Protein AF-A0A243SCD6-F1 (afdb_monomer)

pLDDT: mean 92.51, std 6.32, range [64.5, 98.44]

Mean predicted aligned error: 4.72 Å

Sequence (161 aa):
LIYDQVKNISENKIIAEKDGFWGAIDLNNLTIIPFEYKHLNPFHEDLAFFSKDTNSKKIGYINSSNQIVIQPDLEFCWHGDFSNGIAVAKKDGKFGYIDKKGIFFISNVYKEAFPFINNIALVKLGNNEKFTFINEKGESIINKEYKQLYPIKNGFARFVE

Foldseek 3Di:
DQFPDWDDDDPQWIWTHDPQFIFIAGPVRHTQGDRQFNDWDHAAPQWIWTHNDPPDQWIFIAGSNRDTLGDGQWGDDPFQHDDPQKTWTHHPQFIAMAGSNRDGLGDRQFNDWHDDDPQKIWTQGPPPRWIFIAGPNRHGPDPDTANDWDDDDPNDIDGHD

Nearest PDB structures (foldseek):
  8f5o-assembly1_B  TM=4.444E-01  e=3.608E-02  Leishmania tarentolae
  8wa0-assembly1_C  TM=5.747E-01  e=2.895E+00  Nicotiana tabacum
  5nxh-assembly1_C  TM=1.818E-01  e=6.255E-01  Tequatrovirus T4
  4uxg-assembly2_E  TM=1.825E-01  e=9.545E-01  Tequatrovirus T4
  5nxf-assembly1_C  TM=1.758E-01  e=9.545E-01  Tequatrovirus T4

Solvent-accessible surface area (backbone atoms only — not comparable to full-atom values): 8831 Å² total; per-residue (Å²): 124,93,53,81,46,72,57,65,76,29,92,71,29,36,33,33,26,40,98,87,13,24,23,27,21,37,91,85,70,47,78,57,31,70,62,71,20,56,37,63,52,62,45,28,92,61,33,19,48,32,23,76,43,87,85,52,62,42,27,21,27,29,34,75,83,66,43,76,60,26,73,69,69,30,38,78,58,97,47,46,65,41,57,96,65,32,23,38,42,28,43,94,88,14,20,24,33,20,40,80,74,61,49,64,79,30,67,55,60,20,64,39,66,48,62,71,57,94,65,34,24,47,34,24,42,64,87,74,66,24,23,41,43,22,37,89,80,60,47,68,76,52,101,62,71,21,68,39,63,48,76,71,53,99,90,42,67,54,74,41,127

Radius of gyration: 17.52 Å; Cα contacts (8 Å, |Δi|>4): 389; chains: 1; bounding box: 45×24×44 Å

Structure (mmCIF, N/CA/C/O backbone):
data_AF-A0A243SCD6-F1
#
_entry.id   AF-A0A243SCD6-F1
#
loop_
_atom_site.group_PDB
_atom_site.id
_atom_site.type_symbol
_atom_site.label_atom_id
_atom_site.label_alt_id
_atom_site.label_comp_id
_atom_site.label_asym_id
_atom_site.label_entity_id
_atom_site.label_seq_id
_atom_site.pdbx_PDB_ins_code
_atom_site.Cartn_x
_atom_site.Cartn_y
_atom_site.Cartn_z
_atom_site.occupancy
_atom_site.B_iso_or_equiv
_atom_site.auth_seq_id
_atom_site.auth_comp_id
_atom_site.auth_asym_id
_atom_site.auth_atom_id
_atom_site.pdbx_PDB_model_num
ATOM 1 N N . LEU A 1 1 ? -23.758 13.955 15.901 1.00 64.50 1 LEU A N 1
ATOM 2 C CA . LEU A 1 1 ? -23.460 12.761 15.077 1.00 64.50 1 LEU A CA 1
ATOM 3 C C . LEU A 1 1 ? -22.590 11.820 15.905 1.00 64.50 1 LEU A C 1
ATOM 5 O O . LEU A 1 1 ? -21.939 12.311 16.814 1.00 64.50 1 LEU A O 1
ATOM 9 N N . ILE A 1 2 ? -22.633 10.505 15.658 1.00 87.31 2 ILE A N 1
ATOM 10 C CA . ILE A 1 2 ? -21.846 9.508 16.421 1.00 87.31 2 ILE A CA 1
ATOM 11 C C . ILE A 1 2 ? -20.355 9.546 16.032 1.00 87.31 2 ILE A C 1
ATOM 13 O O . ILE A 1 2 ? -19.501 9.232 16.857 1.00 87.31 2 ILE A O 1
ATOM 17 N N . TYR A 1 3 ? -20.064 9.951 14.793 1.00 93.12 3 TYR A N 1
ATOM 18 C CA . TYR A 1 3 ? -18.728 10.003 14.201 1.00 93.12 3 TYR A CA 1
ATOM 19 C C . TYR A 1 3 ? -18.439 11.403 13.666 1.00 93.12 3 TYR A C 1
ATOM 21 O O . TYR A 1 3 ? -19.359 12.094 13.211 1.00 93.12 3 TYR A O 1
ATOM 29 N N . ASP A 1 4 ? -17.165 11.773 13.692 1.00 93.75 4 ASP A N 1
ATOM 30 C CA . ASP A 1 4 ? -16.662 13.054 13.201 1.00 93.75 4 ASP A CA 1
ATOM 31 C C . ASP A 1 4 ? -16.513 13.024 11.676 1.00 93.75 4 ASP A C 1
ATOM 33 O O . ASP A 1 4 ? -16.896 13.966 10.982 1.00 93.75 4 ASP A O 1
ATOM 37 N N . GLN A 1 5 ? -15.997 11.907 11.148 1.00 94.38 5 GLN A N 1
ATOM 38 C CA . GLN A 1 5 ? -15.779 11.676 9.719 1.00 94.38 5 GLN A CA 1
ATOM 39 C C . GLN A 1 5 ? -15.979 10.204 9.354 1.00 94.38 5 GLN A C 1
ATOM 41 O O . GLN A 1 5 ? -15.853 9.313 10.193 1.00 94.38 5 GLN A O 1
ATOM 46 N N . VAL A 1 6 ? -16.233 9.944 8.072 1.00 93.75 6 VAL A N 1
ATOM 47 C CA . VAL A 1 6 ? -16.226 8.597 7.488 1.00 93.75 6 VAL A CA 1
ATOM 48 C C . VAL A 1 6 ? -15.481 8.609 6.153 1.00 93.75 6 VAL A C 1
ATOM 50 O O . VAL A 1 6 ? -15.560 9.584 5.404 1.00 93.75 6 VAL A O 1
ATOM 53 N N . LYS A 1 7 ? -14.750 7.534 5.850 1.00 91.31 7 LYS A N 1
ATOM 54 C CA . LYS A 1 7 ? -14.170 7.274 4.521 1.00 91.31 7 LYS A CA 1
ATOM 55 C C . LYS A 1 7 ? -15.064 6.308 3.736 1.00 91.31 7 LYS A C 1
ATOM 57 O O . LYS A 1 7 ? -16.110 5.871 4.212 1.00 91.31 7 LYS A O 1
ATOM 62 N N . ASN A 1 8 ? -14.627 5.972 2.522 1.00 87.62 8 ASN A N 1
ATOM 63 C CA . ASN A 1 8 ? -15.299 5.012 1.652 1.00 87.62 8 ASN A CA 1
ATOM 64 C C . ASN A 1 8 ? -15.511 3.650 2.323 1.00 87.62 8 ASN A C 1
ATOM 66 O O . ASN A 1 8 ? -14.730 3.215 3.171 1.00 87.62 8 ASN A O 1
ATOM 70 N N . ILE A 1 9 ? -16.562 2.974 1.867 1.00 92.25 9 ILE A N 1
ATOM 71 C CA . ILE A 1 9 ? -16.876 1.600 2.241 1.00 92.25 9 ILE A CA 1
ATOM 72 C C . ILE A 1 9 ? -15.964 0.655 1.462 1.00 92.25 9 ILE A C 1
ATOM 74 O O . ILE A 1 9 ? -15.853 0.760 0.241 1.00 92.25 9 ILE A O 1
ATOM 78 N N . SER A 1 10 ? -15.358 -0.295 2.163 1.00 94.50 10 SER A N 1
ATOM 79 C CA . SER A 1 10 ? -14.554 -1.366 1.573 1.00 94.50 10 SER A CA 1
ATOM 80 C C . SER A 1 10 ? -14.825 -2.669 2.313 1.00 94.50 10 SER A C 1
ATOM 82 O O . SER A 1 10 ? -14.790 -2.688 3.542 1.00 94.50 10 SER A O 1
ATOM 84 N N . GLU A 1 11 ? -15.097 -3.759 1.594 1.00 95.31 11 GLU A N 1
ATOM 85 C CA . GLU A 1 11 ? -15.295 -5.093 2.190 1.00 95.31 11 GLU A CA 1
ATOM 86 C C . GLU A 1 11 ? -16.338 -5.130 3.329 1.00 95.31 11 GLU A C 1
ATOM 88 O O . GLU A 1 11 ? -16.121 -5.775 4.356 1.00 95.31 11 GLU A O 1
ATOM 93 N N . ASN A 1 12 ? -17.459 -4.415 3.155 1.00 95.44 12 ASN A N 1
ATOM 94 C CA . ASN A 1 12 ? -18.527 -4.228 4.153 1.00 95.44 12 ASN A CA 1
ATOM 95 C C . ASN A 1 12 ? -18.087 -3.538 5.458 1.00 95.44 12 ASN A C 1
ATOM 97 O O . ASN A 1 12 ? -18.745 -3.681 6.488 1.00 95.44 12 ASN A O 1
ATOM 101 N N . LYS A 1 13 ? -16.995 -2.770 5.410 1.00 96.06 13 LYS A N 1
ATOM 102 C CA . LYS A 1 13 ? -16.478 -1.974 6.526 1.00 96.06 13 LYS A CA 1
ATOM 103 C C . LYS A 1 13 ? -16.498 -0.502 6.161 1.00 96.06 13 LYS A C 1
ATOM 105 O O . LYS A 1 13 ? -16.139 -0.127 5.045 1.00 96.06 13 LYS A O 1
ATOM 110 N N . ILE A 1 14 ? -16.886 0.324 7.119 1.00 96.56 14 ILE A N 1
ATOM 111 C CA . ILE A 1 14 ? -16.825 1.778 7.033 1.00 96.56 14 ILE A CA 1
ATOM 112 C C . ILE A 1 14 ? -15.698 2.218 7.958 1.00 96.56 14 ILE A C 1
ATOM 114 O O . ILE A 1 14 ? -15.734 1.950 9.158 1.00 96.56 14 ILE A O 1
ATOM 118 N N . ILE A 1 15 ? -14.690 2.888 7.407 1.00 97.44 15 ILE A N 1
ATOM 119 C CA . ILE A 1 15 ? -13.656 3.525 8.224 1.00 97.44 15 ILE A CA 1
ATOM 120 C C . ILE A 1 15 ? -14.217 4.843 8.745 1.00 97.44 15 ILE A C 1
ATOM 122 O O . ILE A 1 15 ? -14.666 5.676 7.957 1.00 97.44 15 ILE A O 1
ATOM 126 N N . ALA A 1 16 ? -14.192 5.033 10.058 1.00 97.19 16 ALA A N 1
ATOM 127 C CA . ALA A 1 16 ? -14.790 6.186 10.716 1.00 97.19 16 ALA A CA 1
ATOM 128 C C . ALA A 1 16 ? -13.812 6.818 11.705 1.00 97.19 16 ALA A C 1
ATOM 130 O O . ALA A 1 16 ? -12.959 6.134 12.274 1.00 97.19 16 ALA A O 1
ATOM 131 N N . GLU A 1 17 ? -13.956 8.121 11.910 1.00 97.31 17 GLU A N 1
ATOM 132 C CA . GLU A 1 17 ? -13.247 8.881 12.930 1.00 97.31 17 GLU A CA 1
ATOM 133 C C . GLU A 1 17 ? -14.188 9.188 14.093 1.00 97.31 17 GLU A C 1
ATOM 135 O O . GLU A 1 17 ? -15.337 9.593 13.894 1.00 97.31 17 GLU A O 1
ATOM 140 N N . LYS A 1 18 ? -13.685 8.991 15.308 1.00 96.75 18 LYS A N 1
ATOM 141 C CA . LYS A 1 18 ? -14.349 9.355 16.551 1.00 96.75 18 LYS A CA 1
ATOM 142 C C . LYS A 1 18 ? -13.306 9.865 17.539 1.00 96.75 18 LYS A C 1
ATOM 144 O O . LYS A 1 18 ? -12.315 9.179 17.786 1.00 96.75 18 LYS A O 1
ATOM 149 N N . ASP A 1 19 ? -13.535 11.046 18.103 1.00 95.44 19 ASP A N 1
ATOM 150 C CA . ASP A 1 19 ? -12.686 11.658 19.133 1.00 95.44 19 ASP A CA 1
ATOM 151 C C . ASP A 1 19 ? -11.216 11.823 18.675 1.00 95.44 19 ASP A C 1
ATOM 153 O O . ASP A 1 19 ? -10.272 11.719 19.462 1.00 95.44 19 ASP A O 1
ATOM 157 N N . GLY A 1 20 ? -11.002 12.062 17.373 1.00 94.06 20 GLY A N 1
ATOM 158 C CA . GLY A 1 20 ? -9.667 12.212 16.775 1.00 94.06 20 GLY A CA 1
ATOM 159 C C . GLY A 1 20 ? -8.887 10.902 16.591 1.00 94.06 20 GLY A C 1
ATOM 160 O O . GLY A 1 20 ? -7.649 10.923 16.483 1.00 94.06 20 GLY A O 1
ATOM 161 N N . PHE A 1 21 ? -9.586 9.764 16.601 1.00 97.12 21 PHE A N 1
ATOM 162 C CA . PHE A 1 21 ? -9.036 8.443 16.312 1.00 97.12 21 PHE A CA 1
ATOM 163 C C . PHE A 1 21 ? -9.866 7.722 15.255 1.00 97.12 21 PHE A C 1
ATOM 165 O O . PHE A 1 21 ? -11.092 7.785 15.237 1.00 97.12 21 PHE A O 1
ATOM 172 N N . TRP A 1 22 ? -9.179 6.995 14.387 1.00 97.56 22 TRP A N 1
ATOM 173 C CA . TRP A 1 22 ? -9.765 6.172 13.348 1.00 97.56 22 TRP A CA 1
ATOM 174 C C . TRP A 1 22 ? -9.976 4.742 13.838 1.00 97.56 22 TRP A C 1
ATOM 176 O O . TRP A 1 22 ? -9.117 4.158 14.502 1.00 97.56 22 TRP A O 1
ATOM 186 N N . GLY A 1 23 ? -11.118 4.184 13.457 1.00 97.81 23 GLY A N 1
ATOM 187 C CA . GLY A 1 23 ? -11.493 2.787 13.624 1.00 97.81 23 GLY A CA 1
ATOM 188 C C . GLY A 1 23 ? -12.322 2.323 12.429 1.00 97.81 23 GLY A C 1
ATOM 189 O O . GLY A 1 23 ? -12.415 3.012 11.409 1.00 97.81 23 GLY A O 1
ATOM 190 N N . ALA A 1 24 ? -12.938 1.153 12.550 1.00 97.81 24 ALA A N 1
ATOM 191 C CA . ALA A 1 24 ? -13.816 0.610 11.522 1.00 97.81 24 ALA A CA 1
ATOM 192 C C . ALA A 1 24 ? -15.080 0.042 12.150 1.00 97.81 24 ALA A C 1
ATOM 194 O O . ALA A 1 24 ? -15.026 -0.583 13.211 1.00 97.81 24 ALA A O 1
ATOM 195 N N . ILE A 1 25 ? -16.197 0.222 11.461 1.00 97.31 25 ILE A N 1
ATOM 196 C CA . ILE A 1 25 ? -17.503 -0.309 11.838 1.00 97.31 25 ILE A CA 1
ATOM 197 C C . ILE A 1 25 ? -18.083 -1.139 10.695 1.00 97.31 25 ILE A C 1
ATOM 199 O O . ILE A 1 25 ? -17.728 -0.939 9.530 1.00 97.31 25 ILE A O 1
ATOM 203 N N . ASP A 1 26 ? -18.966 -2.073 11.023 1.00 95.69 26 ASP A N 1
ATOM 204 C CA . ASP A 1 26 ? -19.784 -2.768 10.035 1.00 95.69 26 ASP A CA 1
ATOM 205 C C . ASP A 1 26 ? -20.965 -1.889 9.576 1.00 95.69 26 ASP A C 1
ATOM 207 O O . ASP A 1 26 ? -21.173 -0.766 10.047 1.00 95.69 26 ASP A O 1
ATOM 211 N N . LEU A 1 27 ? -21.777 -2.412 8.655 1.00 93.94 27 LEU A N 1
ATOM 212 C CA . LEU A 1 27 ? -22.961 -1.713 8.138 1.00 93.94 27 LEU A CA 1
ATOM 213 C C . LEU A 1 27 ? -24.096 -1.556 9.174 1.00 93.94 27 LEU A C 1
ATOM 215 O O . LEU A 1 27 ? -25.054 -0.830 8.917 1.00 93.94 27 LEU A O 1
ATOM 219 N N . ASN A 1 28 ? -23.989 -2.204 10.338 1.00 94.88 28 ASN A N 1
ATOM 220 C CA . ASN A 1 28 ? -24.910 -2.091 11.470 1.00 94.88 28 ASN A CA 1
ATOM 221 C C . ASN A 1 28 ? -24.373 -1.151 12.569 1.00 94.88 28 ASN A C 1
ATOM 223 O O . ASN A 1 28 ? -24.966 -1.069 13.644 1.00 94.88 28 ASN A O 1
ATOM 227 N N . ASN A 1 29 ? -23.274 -0.429 12.308 1.00 93.25 29 ASN A N 1
ATOM 228 C CA . ASN A 1 29 ? -22.538 0.409 13.263 1.00 93.25 29 ASN A CA 1
ATOM 229 C C . ASN A 1 29 ? -21.877 -0.357 14.428 1.00 93.25 29 ASN A C 1
ATOM 231 O O . ASN A 1 29 ? -21.553 0.243 15.456 1.00 93.25 29 ASN A O 1
ATOM 235 N N . LEU A 1 30 ? -21.645 -1.664 14.292 1.00 95.88 30 LEU A N 1
ATOM 236 C CA . LEU A 1 30 ? -20.846 -2.433 15.245 1.00 95.88 30 LEU A CA 1
ATOM 237 C C . LEU A 1 30 ? -19.359 -2.192 14.991 1.00 95.88 30 LEU A C 1
ATOM 239 O O . LEU A 1 30 ? -18.887 -2.298 13.861 1.00 95.88 30 LEU A O 1
ATOM 243 N N . THR A 1 31 ? -18.601 -1.902 16.046 1.00 96.69 31 THR A N 1
ATOM 244 C CA . THR A 1 31 ? -17.147 -1.712 15.960 1.00 96.69 31 THR A CA 1
ATOM 245 C C . THR A 1 31 ? -16.443 -3.011 15.566 1.00 96.69 31 THR A C 1
ATOM 247 O O . THR A 1 31 ? -16.503 -3.996 16.297 1.00 96.69 31 THR A O 1
ATOM 250 N N . ILE A 1 32 ? -15.729 -2.978 14.440 1.00 97.31 32 ILE A N 1
ATOM 251 C CA . ILE A 1 32 ? -14.830 -4.038 13.958 1.00 97.31 32 ILE A CA 1
ATOM 252 C C . ILE A 1 32 ? -13.398 -3.746 14.413 1.00 97.31 32 ILE A C 1
ATOM 254 O O . ILE A 1 32 ? -12.732 -4.603 14.987 1.00 97.31 32 ILE A O 1
ATOM 258 N N . ILE A 1 33 ? -12.933 -2.517 14.173 1.00 98.12 33 ILE A N 1
ATOM 259 C CA . ILE A 1 33 ? -11.605 -2.047 14.572 1.00 98.12 33 ILE A CA 1
ATOM 260 C C . ILE A 1 33 ? -11.788 -0.929 15.601 1.00 98.12 33 ILE A C 1
ATOM 262 O O . ILE A 1 33 ? -12.484 0.046 15.294 1.00 98.12 33 ILE A O 1
ATOM 266 N N . PRO A 1 34 ? -11.187 -1.033 16.801 1.00 97.69 34 PRO A N 1
ATOM 267 C CA . PRO A 1 34 ? -11.262 0.011 17.816 1.00 97.69 34 PRO A CA 1
ATOM 268 C C . PRO A 1 34 ? -10.781 1.373 17.298 1.00 97.69 34 PRO A C 1
ATOM 270 O O . PRO A 1 34 ? -9.857 1.457 16.490 1.00 97.69 34 PRO A O 1
ATOM 273 N N . PHE A 1 35 ? -11.387 2.447 17.806 1.00 97.38 35 PHE A N 1
ATOM 274 C CA . PHE A 1 35 ? -11.000 3.827 17.505 1.00 97.38 35 PHE A CA 1
ATOM 275 C C . PHE A 1 35 ? -9.737 4.210 18.290 1.00 97.38 35 PHE A C 1
ATOM 277 O O . PHE A 1 35 ? -9.799 4.945 19.270 1.00 97.38 35 PHE A O 1
ATOM 284 N N . GLU A 1 36 ? -8.589 3.663 17.890 1.00 96.81 36 GLU A N 1
ATOM 285 C CA . GLU A 1 36 ? -7.294 3.879 18.558 1.00 96.81 36 GLU A CA 1
ATOM 286 C C . GLU A 1 36 ? -6.174 4.333 17.607 1.00 96.81 36 GLU A C 1
ATOM 288 O O . GLU A 1 36 ? -5.051 4.598 18.042 1.00 96.81 36 GLU A O 1
ATOM 293 N N . TYR A 1 37 ? -6.454 4.435 16.306 1.00 96.75 37 TYR A N 1
ATOM 294 C CA . TYR A 1 37 ? -5.445 4.726 15.292 1.00 96.75 37 TYR A CA 1
ATOM 295 C C . TYR A 1 37 ? -5.432 6.200 14.904 1.00 96.75 37 TYR A C 1
ATOM 297 O O . TYR A 1 37 ? -6.469 6.844 14.805 1.00 96.75 37 TYR A O 1
ATOM 305 N N . LYS A 1 38 ? -4.252 6.754 14.622 1.00 95.62 38 LYS A N 1
ATOM 306 C CA . LYS A 1 38 ? -4.140 8.113 14.071 1.00 95.62 38 LYS A CA 1
ATOM 307 C C . LYS A 1 38 ? -4.394 8.152 12.577 1.00 95.62 38 LYS A C 1
ATOM 309 O O . LYS A 1 38 ? -4.957 9.118 12.075 1.00 95.62 38 LYS A O 1
ATOM 314 N N . HIS A 1 39 ? -4.062 7.068 11.892 1.00 94.88 39 HIS A N 1
ATOM 315 C CA . HIS A 1 39 ? -4.454 6.838 10.514 1.00 94.88 39 HIS A CA 1
ATOM 316 C C . HIS A 1 39 ? -4.864 5.380 10.354 1.00 94.88 39 HIS A C 1
ATOM 318 O O . HIS A 1 39 ? -4.167 4.491 10.837 1.00 94.88 39 HIS A O 1
ATOM 324 N N . LEU A 1 40 ? -5.969 5.153 9.653 1.00 96.00 40 LEU A N 1
ATOM 325 C CA . LEU A 1 40 ? -6.408 3.841 9.197 1.00 96.00 40 LEU A CA 1
ATOM 326 C C . LEU A 1 40 ? -6.993 4.005 7.797 1.00 96.00 40 LEU A C 1
ATOM 328 O O . LEU A 1 40 ? -7.843 4.877 7.588 1.00 96.00 40 LEU A O 1
ATOM 332 N N . ASN A 1 41 ? -6.507 3.233 6.832 1.00 94.81 41 ASN A N 1
ATOM 333 C CA . ASN A 1 41 ? -7.049 3.241 5.477 1.00 94.81 41 ASN A CA 1
ATOM 334 C C . ASN A 1 41 ? -8.181 2.218 5.298 1.00 94.81 41 ASN A C 1
ATOM 336 O O . ASN A 1 41 ? -8.370 1.363 6.163 1.00 94.81 41 ASN A O 1
ATOM 340 N N . PRO A 1 42 ? -8.969 2.321 4.213 1.00 96.12 42 PRO A N 1
ATOM 341 C CA . PRO A 1 42 ? -9.891 1.260 3.827 1.00 96.12 42 PRO A CA 1
ATOM 342 C C . PRO A 1 42 ? -9.179 -0.091 3.693 1.00 96.12 42 PRO A C 1
ATOM 344 O O . PRO A 1 42 ? -7.988 -0.157 3.389 1.00 96.12 42 PRO A O 1
ATOM 347 N N . PHE A 1 43 ? -9.923 -1.164 3.944 1.00 97.19 43 PHE A N 1
ATOM 348 C CA . PHE A 1 43 ? -9.421 -2.527 3.831 1.00 97.19 43 PHE A CA 1
ATOM 349 C C . PHE A 1 43 ? -9.427 -2.974 2.375 1.00 97.19 43 PHE A C 1
ATOM 351 O O . PHE A 1 43 ? -10.445 -2.876 1.690 1.00 97.19 43 PHE A O 1
ATOM 358 N N . HIS A 1 44 ? -8.298 -3.514 1.935 1.00 97.06 44 HIS A N 1
ATOM 359 C CA . HIS A 1 44 ? -8.136 -4.138 0.637 1.00 97.06 44 HIS A CA 1
ATOM 360 C C . HIS A 1 44 ? -7.459 -5.496 0.807 1.00 97.06 44 HIS A C 1
ATOM 362 O O . HIS A 1 44 ? -6.351 -5.615 1.326 1.00 97.06 44 HIS A O 1
ATOM 368 N N . GLU A 1 45 ? -8.174 -6.531 0.393 1.00 97.31 45 GLU A N 1
ATOM 369 C CA . GLU A 1 45 ? -7.837 -7.932 0.591 1.00 97.31 45 GLU A CA 1
ATOM 370 C C . GLU A 1 45 ? -7.534 -8.319 2.044 1.00 97.31 45 GLU A C 1
ATOM 372 O O . GLU A 1 45 ? -6.541 -9.011 2.315 1.00 97.31 45 GLU A O 1
ATOM 377 N N . ASP A 1 46 ? -8.416 -7.887 2.948 1.00 97.62 46 ASP A N 1
ATOM 378 C CA . ASP A 1 46 ? -8.311 -8.044 4.404 1.00 97.62 46 ASP A CA 1
ATOM 379 C C . ASP A 1 46 ? -7.144 -7.276 5.049 1.00 97.62 46 ASP A C 1
ATOM 381 O O . ASP A 1 46 ? -6.852 -7.488 6.218 1.00 97.62 46 ASP A O 1
ATOM 385 N N . LEU A 1 47 ? -6.481 -6.357 4.340 1.00 97.94 47 LEU A N 1
ATOM 386 C CA 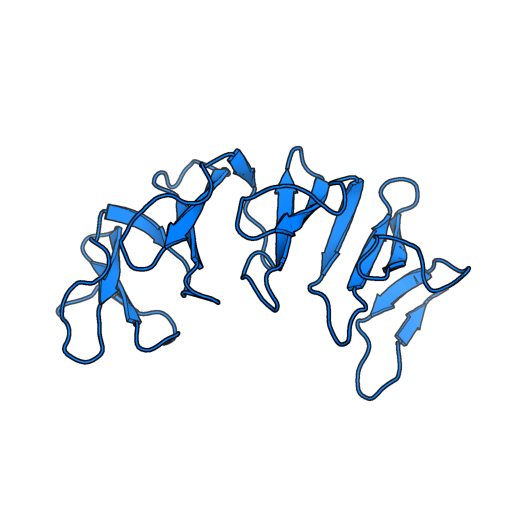. LEU A 1 47 ? -5.397 -5.545 4.898 1.00 97.94 47 LEU A CA 1
ATOM 387 C C . LEU A 1 47 ? -5.690 -4.052 4.777 1.00 97.94 47 LEU A C 1
ATOM 389 O O . LEU A 1 47 ? -6.102 -3.563 3.731 1.00 97.94 47 LEU A O 1
ATOM 393 N N . ALA A 1 48 ? -5.422 -3.315 5.847 1.00 97.12 48 ALA A N 1
ATOM 394 C CA . ALA A 1 48 ? -5.445 -1.859 5.861 1.00 97.12 48 ALA A CA 1
ATOM 395 C C . ALA A 1 48 ? -4.142 -1.352 6.462 1.00 97.12 48 ALA A C 1
ATOM 397 O O . ALA A 1 48 ? -3.721 -1.830 7.522 1.00 97.12 48 ALA A O 1
ATOM 398 N N . PHE A 1 49 ? -3.504 -0.370 5.823 1.00 95.38 49 PHE A N 1
ATOM 399 C CA . PHE A 1 49 ? -2.380 0.271 6.487 1.00 95.38 49 PHE A CA 1
ATOM 400 C C . PHE A 1 49 ? -2.864 1.189 7.611 1.00 95.38 49 PHE A C 1
ATOM 402 O O . PHE A 1 49 ? -3.935 1.805 7.536 1.00 95.38 49 PHE A O 1
ATOM 409 N N . PHE A 1 50 ? -2.040 1.309 8.646 1.00 96.44 50 PHE A N 1
ATOM 410 C CA . PHE A 1 50 ? -2.325 2.118 9.822 1.00 96.44 50 PHE A CA 1
ATOM 411 C C . PHE A 1 50 ? -1.090 2.882 10.307 1.00 96.44 50 PHE A C 1
ATOM 413 O O . PHE A 1 50 ? 0.050 2.505 10.031 1.00 96.44 50 PHE A O 1
ATOM 420 N N . SER A 1 51 ? -1.327 3.923 11.105 1.00 95.38 51 SER A N 1
ATOM 421 C CA . SER A 1 51 ? -0.331 4.526 11.996 1.00 95.38 51 SER A CA 1
ATOM 422 C C . SER A 1 51 ? -0.972 4.848 13.346 1.00 95.38 51 SER A C 1
ATOM 424 O O . SER A 1 51 ? -2.129 5.271 13.413 1.00 95.38 51 SER A O 1
ATOM 426 N N . LYS A 1 52 ? -0.210 4.667 14.430 1.00 90.81 52 LYS A N 1
ATOM 427 C CA . LYS A 1 52 ? -0.606 5.048 15.798 1.00 90.81 52 LYS A CA 1
ATOM 428 C C . LYS A 1 52 ? -0.125 6.445 16.204 1.00 90.81 52 LYS A C 1
ATOM 430 O O . LYS A 1 52 ? -0.548 6.946 17.237 1.00 90.81 52 LYS A O 1
ATOM 435 N N . ASP A 1 53 ? 0.718 7.084 15.396 1.00 88.88 53 ASP A N 1
ATOM 436 C CA . ASP A 1 53 ? 1.299 8.396 15.689 1.00 88.88 53 ASP A CA 1
ATOM 437 C C . ASP A 1 53 ? 1.166 9.313 14.466 1.00 88.88 53 ASP A C 1
ATOM 439 O O . ASP A 1 53 ? 1.569 8.954 13.359 1.00 88.88 53 ASP A O 1
ATOM 443 N N . THR A 1 54 ? 0.605 10.506 14.673 1.00 81.12 54 THR A N 1
ATOM 444 C CA . THR A 1 54 ? 0.454 11.544 13.642 1.00 81.12 54 THR A CA 1
ATOM 445 C C . THR A 1 54 ? 1.795 12.074 13.135 1.00 81.12 54 THR A C 1
ATOM 447 O O . THR A 1 54 ? 1.873 12.567 12.015 1.00 81.12 54 THR A O 1
ATOM 450 N N . ASN A 1 55 ? 2.852 11.989 13.947 1.00 83.62 55 ASN A N 1
ATOM 451 C CA . ASN A 1 55 ? 4.197 12.438 13.583 1.00 83.62 55 ASN A CA 1
ATOM 452 C C . ASN A 1 55 ? 5.026 11.328 12.925 1.00 83.62 55 ASN A C 1
ATOM 454 O O . ASN A 1 55 ? 6.055 11.601 12.299 1.00 83.62 55 ASN A O 1
ATOM 458 N N . SER A 1 56 ? 4.588 10.073 13.052 1.00 81.12 56 SER A N 1
ATOM 459 C CA . SER A 1 56 ? 5.261 8.941 12.434 1.00 81.12 56 SER A CA 1
ATOM 460 C C . SER A 1 56 ? 5.008 8.937 10.933 1.00 81.12 56 SER A C 1
ATOM 462 O O . SER A 1 56 ? 3.878 8.838 10.462 1.00 81.12 56 SER A O 1
ATOM 464 N N . LYS A 1 57 ? 6.097 8.950 10.162 1.00 84.94 57 LYS A N 1
ATOM 465 C CA . LYS A 1 57 ? 6.056 8.638 8.725 1.00 84.94 57 LYS A CA 1
ATOM 466 C C . LYS A 1 57 ? 5.947 7.136 8.461 1.00 84.94 57 LYS A C 1
ATOM 468 O O . LYS A 1 57 ? 5.827 6.745 7.301 1.00 84.94 57 LYS A O 1
ATOM 473 N N . LYS A 1 58 ? 6.045 6.317 9.515 1.00 94.12 58 LYS A N 1
ATOM 474 C CA . LYS A 1 58 ? 6.022 4.862 9.446 1.00 94.12 58 LYS A CA 1
ATOM 475 C C . LYS A 1 58 ? 4.596 4.333 9.564 1.00 94.12 58 LYS A C 1
ATOM 477 O O . LYS A 1 58 ? 3.861 4.728 10.469 1.00 94.12 58 LYS A O 1
ATOM 482 N N . ILE A 1 59 ? 4.253 3.418 8.670 1.00 96.00 59 ILE A N 1
ATOM 483 C CA . ILE A 1 59 ? 2.992 2.693 8.598 1.00 96.00 59 ILE A CA 1
ATOM 484 C C . ILE A 1 59 ? 3.256 1.189 8.697 1.00 96.00 59 ILE A C 1
ATOM 486 O O . ILE A 1 59 ? 4.309 0.698 8.277 1.00 96.00 59 ILE A O 1
ATOM 490 N N . GLY A 1 60 ? 2.291 0.469 9.259 1.00 97.19 60 GLY A N 1
ATOM 491 C CA . GLY A 1 60 ? 2.194 -0.992 9.206 1.00 97.19 60 GLY A CA 1
ATOM 492 C C . GLY A 1 60 ? 0.866 -1.406 8.581 1.00 97.19 60 GLY A C 1
ATOM 493 O O . GLY A 1 60 ? 0.115 -0.540 8.141 1.00 97.19 60 GLY A O 1
ATOM 494 N N . TYR A 1 61 ? 0.549 -2.701 8.583 1.00 98.44 61 TYR A N 1
ATOM 495 C CA . TYR A 1 61 ? -0.743 -3.222 8.121 1.00 98.44 61 TYR A CA 1
ATOM 496 C C . TYR A 1 61 ? -1.417 -4.056 9.204 1.00 98.44 61 TYR A C 1
ATOM 498 O O . TYR A 1 61 ? -0.767 -4.899 9.829 1.00 98.44 61 TYR A O 1
ATOM 506 N N . ILE A 1 62 ? -2.714 -3.828 9.400 1.00 98.31 62 ILE A N 1
ATOM 507 C CA . ILE A 1 62 ? -3.586 -4.671 10.221 1.00 98.31 62 ILE A CA 1
ATOM 508 C C . ILE A 1 62 ? -4.575 -5.439 9.353 1.00 98.31 62 ILE A C 1
ATOM 510 O O . ILE A 1 62 ? -4.902 -4.998 8.251 1.00 98.31 62 ILE A O 1
ATOM 514 N N . ASN A 1 63 ? -5.078 -6.553 9.884 1.00 97.94 63 ASN A N 1
ATOM 515 C CA . ASN A 1 63 ? -6.211 -7.270 9.309 1.00 97.94 63 ASN A CA 1
ATOM 516 C C . ASN A 1 63 ? -7.555 -6.904 9.957 1.00 97.94 63 ASN A C 1
ATOM 518 O O . ASN A 1 63 ? -7.605 -6.160 10.941 1.00 97.94 63 ASN A O 1
ATOM 522 N N . SER A 1 64 ? -8.656 -7.452 9.431 1.00 96.44 64 SER A N 1
ATOM 523 C CA . SER A 1 64 ? -10.007 -7.201 9.961 1.00 96.44 64 SER A CA 1
ATOM 524 C C . SER A 1 64 ? -10.226 -7.716 11.388 1.00 96.44 64 SER A C 1
ATOM 526 O O . SER A 1 64 ? -11.211 -7.350 12.020 1.00 96.44 64 SER A O 1
ATOM 528 N N . SER A 1 65 ? -9.319 -8.550 11.907 1.00 97.31 65 SER A N 1
ATOM 529 C CA . SER A 1 65 ? -9.309 -9.007 13.306 1.00 97.31 65 SER A CA 1
ATOM 530 C C . SER A 1 65 ? -8.468 -8.101 14.215 1.00 97.31 65 SER A C 1
ATOM 532 O O . SER A 1 65 ? -8.148 -8.484 15.340 1.00 97.31 65 SER A O 1
ATOM 534 N N . ASN A 1 66 ? -8.076 -6.915 13.732 1.00 97.62 66 ASN A N 1
ATOM 535 C CA . ASN A 1 66 ? -7.215 -5.956 14.424 1.00 97.62 66 ASN A CA 1
ATOM 536 C C . ASN A 1 66 ? -5.815 -6.508 14.772 1.00 97.62 66 ASN A C 1
ATOM 538 O O . ASN A 1 66 ? -5.164 -6.039 15.705 1.00 97.62 66 ASN A O 1
ATOM 542 N N . GLN A 1 67 ? -5.337 -7.519 14.042 1.00 98.19 67 GLN A N 1
ATOM 543 C CA . GLN A 1 67 ? -3.995 -8.071 14.225 1.00 98.19 67 GLN A CA 1
ATOM 544 C C . GLN A 1 67 ? -3.013 -7.347 13.312 1.00 98.19 67 GLN A C 1
ATOM 546 O O . GLN A 1 67 ? -3.283 -7.178 12.125 1.00 98.19 67 GLN A O 1
ATOM 551 N N . ILE A 1 68 ? -1.853 -6.966 13.848 1.00 97.94 68 ILE A N 1
ATOM 552 C CA . ILE A 1 68 ? -0.754 -6.410 13.051 1.00 97.94 68 ILE A CA 1
ATOM 553 C C . ILE A 1 68 ? -0.138 -7.540 12.222 1.00 97.94 68 ILE A C 1
ATOM 555 O O . ILE A 1 68 ? 0.497 -8.440 12.770 1.00 97.94 68 ILE A O 1
ATOM 559 N N . VAL A 1 69 ? -0.319 -7.474 10.904 1.00 98.31 69 VAL A N 1
ATOM 560 C CA . VAL A 1 69 ? 0.251 -8.422 9.936 1.00 98.31 69 VAL A CA 1
ATOM 561 C C . VAL A 1 69 ? 1.632 -7.958 9.482 1.00 98.31 69 VAL A C 1
ATOM 563 O O . VAL A 1 69 ? 2.551 -8.764 9.367 1.00 98.31 69 VAL A O 1
ATOM 566 N N . ILE A 1 70 ? 1.802 -6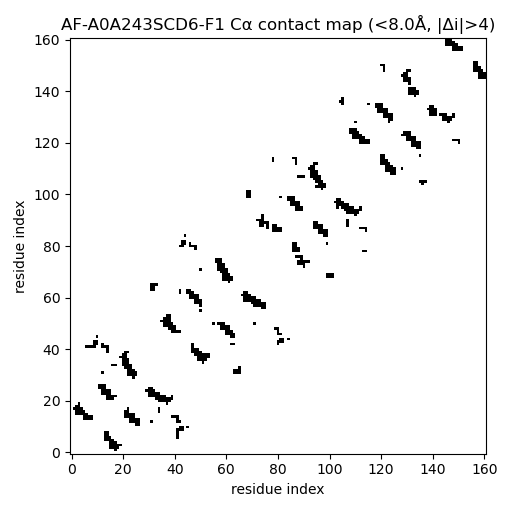.648 9.280 1.00 98.00 70 ILE A N 1
ATOM 567 C CA . ILE A 1 70 ? 3.081 -6.033 8.911 1.00 98.00 70 ILE A CA 1
ATOM 568 C C . ILE A 1 70 ? 3.390 -4.950 9.940 1.00 98.00 70 ILE A C 1
ATOM 570 O O . ILE A 1 70 ? 2.606 -4.017 10.126 1.00 98.00 70 ILE A O 1
ATOM 574 N N . GLN A 1 71 ? 4.532 -5.080 10.614 1.00 96.88 71 GLN A N 1
ATOM 575 C CA . GLN A 1 71 ? 4.954 -4.127 11.639 1.00 96.88 71 GLN A CA 1
ATOM 576 C C . GLN A 1 71 ? 5.209 -2.732 11.043 1.00 96.88 71 GLN A C 1
ATOM 578 O O . GLN A 1 71 ? 5.649 -2.640 9.893 1.00 96.88 71 GLN A O 1
ATOM 583 N N . PRO A 1 72 ? 4.974 -1.646 11.804 1.00 95.38 72 PRO A N 1
ATOM 584 C CA . PRO A 1 72 ? 5.262 -0.294 11.342 1.00 95.38 72 PRO A CA 1
ATOM 585 C C . PRO A 1 72 ? 6.749 -0.049 11.061 1.00 95.38 72 PRO A C 1
ATOM 587 O O . PRO A 1 72 ? 7.519 0.302 11.949 1.00 95.38 72 PRO A O 1
ATOM 590 N N . ASP A 1 73 ? 7.150 -0.211 9.804 1.00 95.06 73 ASP A N 1
ATOM 591 C CA . ASP A 1 73 ? 8.505 0.093 9.321 1.00 95.06 73 ASP A CA 1
ATOM 592 C C . ASP A 1 73 ? 8.524 0.600 7.862 1.00 95.06 73 ASP A C 1
ATOM 594 O O . ASP A 1 73 ? 9.559 0.997 7.320 1.00 95.06 73 ASP A O 1
ATOM 598 N N . LEU A 1 74 ? 7.365 0.673 7.215 1.00 96.38 74 LEU A N 1
ATOM 599 C CA . LEU A 1 74 ? 7.236 1.197 5.858 1.00 96.38 74 LEU A CA 1
ATOM 600 C C . LEU A 1 74 ? 6.907 2.682 5.901 1.00 96.38 74 LEU A C 1
ATOM 602 O O . LEU A 1 74 ? 6.266 3.142 6.830 1.00 96.38 74 LEU A O 1
ATOM 606 N N . GLU A 1 75 ? 7.334 3.452 4.915 1.00 96.00 75 GLU A N 1
ATOM 607 C CA . GLU A 1 75 ? 6.920 4.844 4.763 1.00 96.00 75 GLU A CA 1
ATOM 608 C C . GLU A 1 75 ? 5.559 4.931 4.064 1.00 96.00 75 GLU A C 1
ATOM 610 O O . GLU A 1 75 ? 5.255 4.130 3.177 1.00 96.00 75 GLU A O 1
ATOM 615 N N . PHE A 1 76 ? 4.763 5.947 4.407 1.00 93.44 76 PHE A N 1
ATOM 616 C CA . PHE A 1 76 ? 3.522 6.229 3.685 1.00 93.44 76 PHE A CA 1
ATOM 617 C C . PHE A 1 76 ? 3.765 6.402 2.176 1.00 93.44 76 PHE A C 1
ATOM 619 O O . PHE A 1 76 ? 4.653 7.148 1.743 1.00 93.44 76 PHE A O 1
ATOM 626 N N . CYS A 1 77 ? 2.920 5.755 1.374 1.00 92.69 77 CYS A N 1
ATOM 627 C CA . CYS A 1 77 ? 2.806 5.999 -0.055 1.00 92.69 77 CYS A CA 1
ATOM 628 C C . CYS A 1 77 ? 1.351 5.866 -0.516 1.00 92.69 77 CYS A C 1
ATOM 630 O O . CYS A 1 77 ? 0.573 5.100 0.043 1.00 92.69 77 CYS A O 1
ATOM 632 N N . TRP A 1 78 ? 0.993 6.608 -1.564 1.00 90.06 78 TRP A N 1
ATOM 633 C CA . TRP A 1 78 ? -0.378 6.686 -2.082 1.00 90.06 78 TRP A CA 1
ATOM 634 C C . TRP A 1 78 ? -0.887 5.399 -2.745 1.00 90.06 78 TRP A C 1
ATOM 636 O O . TRP A 1 78 ? -2.078 5.277 -2.996 1.00 90.06 78 TRP A O 1
ATOM 646 N N . HIS A 1 79 ? 0.004 4.460 -3.058 1.00 94.19 79 HIS A N 1
ATOM 647 C CA . HIS A 1 79 ? -0.298 3.239 -3.811 1.00 94.19 79 HIS A CA 1
ATOM 648 C C . HIS A 1 79 ? -0.123 1.965 -2.970 1.00 94.19 79 HIS A C 1
ATOM 650 O O . HIS A 1 79 ? 0.100 0.890 -3.521 1.00 94.19 79 HIS A O 1
ATOM 656 N N . GLY A 1 80 ? -0.191 2.096 -1.641 1.00 95.25 80 GLY A N 1
ATOM 657 C CA . GLY A 1 80 ? 0.050 1.005 -0.693 1.00 95.25 80 GLY A CA 1
ATOM 658 C C . GLY A 1 80 ? -1.120 0.050 -0.459 1.00 95.25 80 GLY A C 1
ATOM 659 O O . GLY A 1 80 ? -0.977 -0.890 0.314 1.00 95.25 80 GLY A O 1
ATOM 660 N N . ASP A 1 81 ? -2.274 0.258 -1.090 1.00 95.44 81 ASP A N 1
ATOM 661 C CA . ASP A 1 81 ? -3.393 -0.674 -0.942 1.00 95.44 81 ASP A CA 1
ATOM 662 C C . ASP A 1 81 ? -3.070 -2.009 -1.641 1.00 95.44 81 ASP A C 1
ATOM 664 O O . ASP A 1 81 ? -2.505 -2.034 -2.739 1.00 95.44 81 ASP A O 1
ATOM 668 N N . PHE A 1 82 ? -3.421 -3.128 -1.000 1.00 96.25 82 PHE A N 1
ATOM 669 C CA . PHE A 1 82 ? -3.185 -4.461 -1.554 1.00 96.25 82 PHE A CA 1
ATOM 670 C C . PHE A 1 82 ? -4.136 -4.766 -2.715 1.00 96.25 82 PHE A C 1
ATOM 672 O O . PHE A 1 82 ? -5.336 -4.507 -2.652 1.00 96.25 82 PHE A O 1
ATOM 679 N N . SER A 1 83 ? -3.604 -5.367 -3.775 1.00 94.25 83 SER A N 1
ATOM 680 C CA . SER A 1 83 ? -4.378 -5.897 -4.896 1.00 94.25 83 SER A CA 1
ATOM 681 C C . SER A 1 83 ? -3.625 -7.055 -5.543 1.00 94.25 83 SER A C 1
ATOM 683 O O . SER A 1 83 ? -2.422 -6.970 -5.762 1.00 94.25 83 SER A O 1
ATOM 685 N N . ASN A 1 84 ? -4.325 -8.147 -5.833 1.00 93.00 84 ASN A N 1
ATOM 686 C CA . ASN A 1 84 ? -3.766 -9.420 -6.279 1.00 93.00 84 ASN A CA 1
ATOM 687 C C . ASN A 1 84 ? -2.625 -9.924 -5.375 1.00 93.00 84 ASN A C 1
ATOM 689 O O . ASN A 1 84 ? -1.615 -10.437 -5.850 1.00 93.00 84 ASN A O 1
ATOM 693 N N . GLY A 1 85 ? -2.769 -9.763 -4.055 1.00 95.06 85 GLY A N 1
ATOM 694 C CA . GLY A 1 85 ? -1.784 -10.219 -3.073 1.00 95.06 85 GLY A CA 1
ATOM 695 C C . GLY A 1 85 ? -0.514 -9.376 -2.948 1.00 95.06 85 GLY A C 1
ATOM 696 O O . GLY A 1 85 ? 0.376 -9.761 -2.185 1.00 95.06 85 GLY A O 1
ATOM 697 N N . ILE A 1 86 ? -0.432 -8.239 -3.644 1.00 95.25 86 ILE A N 1
ATOM 698 C CA . ILE A 1 86 ? 0.752 -7.377 -3.673 1.00 95.25 86 ILE A CA 1
ATOM 699 C C . ILE A 1 86 ? 0.398 -5.913 -3.398 1.00 95.25 86 ILE A C 1
ATOM 701 O O . ILE A 1 86 ? -0.716 -5.473 -3.673 1.00 95.25 86 ILE A O 1
ATOM 705 N N . ALA A 1 87 ? 1.355 -5.150 -2.878 1.00 96.81 87 ALA A N 1
ATOM 706 C CA . ALA A 1 87 ? 1.218 -3.710 -2.663 1.00 96.81 87 ALA A CA 1
ATOM 707 C C . ALA A 1 87 ? 2.511 -2.975 -3.028 1.00 96.81 87 ALA A C 1
ATOM 709 O O . ALA A 1 87 ? 3.611 -3.519 -2.878 1.00 96.81 87 ALA A O 1
ATOM 710 N N . VAL A 1 88 ? 2.391 -1.717 -3.467 1.00 97.75 88 VAL A N 1
ATOM 711 C CA . VAL A 1 88 ? 3.552 -0.823 -3.549 1.00 97.75 88 VAL A CA 1
ATOM 712 C C . VAL A 1 88 ? 3.968 -0.467 -2.127 1.00 97.75 88 VAL A C 1
ATOM 714 O O . VAL A 1 88 ? 3.147 -0.070 -1.307 1.00 97.75 88 VAL A O 1
ATOM 717 N N . ALA A 1 89 ? 5.255 -0.567 -1.824 1.00 97.81 89 ALA A N 1
ATOM 718 C CA . ALA A 1 89 ? 5.778 -0.195 -0.520 1.00 97.81 89 ALA A CA 1
ATOM 719 C C . ALA A 1 89 ? 6.969 0.735 -0.661 1.00 97.81 89 ALA A C 1
ATOM 721 O O . ALA A 1 89 ? 7.799 0.584 -1.561 1.00 97.81 89 ALA A O 1
ATOM 722 N N . LYS A 1 90 ? 7.067 1.682 0.269 1.00 97.38 90 LYS A N 1
ATOM 723 C CA . LYS A 1 90 ? 8.190 2.602 0.360 1.00 97.38 90 LYS A CA 1
ATOM 724 C C . LYS A 1 90 ? 9.004 2.302 1.611 1.00 97.38 90 LYS A C 1
ATOM 726 O O . LYS A 1 90 ? 8.450 2.202 2.701 1.00 97.38 90 LYS A O 1
ATOM 731 N N . LYS A 1 91 ? 10.317 2.165 1.464 1.00 96.81 91 LYS A N 1
ATOM 732 C CA . LYS A 1 91 ? 11.259 1.995 2.571 1.00 96.81 91 LYS A CA 1
ATOM 733 C C . LYS A 1 91 ? 12.594 2.630 2.201 1.00 96.81 91 LYS A C 1
ATOM 735 O O . LYS A 1 91 ? 13.038 2.504 1.059 1.00 96.81 91 LYS A O 1
ATOM 740 N N . ASP A 1 92 ? 13.197 3.338 3.151 1.00 95.06 92 ASP A N 1
ATOM 741 C CA . ASP A 1 92 ? 14.461 4.066 2.987 1.00 95.06 92 ASP A CA 1
ATOM 742 C C . ASP A 1 92 ? 14.432 5.035 1.791 1.00 95.06 92 ASP A C 1
ATOM 744 O O . ASP A 1 92 ? 15.368 5.149 0.999 1.00 95.06 92 ASP A O 1
ATOM 748 N N . GLY A 1 93 ? 13.295 5.716 1.616 1.00 94.00 93 GLY A N 1
ATOM 749 C CA . GLY A 1 93 ? 13.074 6.661 0.525 1.00 94.00 93 GLY A CA 1
ATOM 750 C C . GLY A 1 93 ? 12.899 6.038 -0.867 1.00 94.00 93 GLY A C 1
ATOM 751 O O . GLY A 1 93 ? 12.772 6.788 -1.837 1.00 94.00 93 GLY A O 1
ATOM 752 N N . LYS A 1 94 ? 12.871 4.706 -0.992 1.00 96.19 94 LYS A N 1
ATOM 753 C CA . LYS A 1 94 ? 12.736 3.985 -2.266 1.00 96.19 94 LYS A CA 1
ATOM 754 C C . LYS A 1 94 ? 11.491 3.114 -2.304 1.00 96.19 94 LYS A C 1
ATOM 756 O O . LYS A 1 94 ? 11.019 2.646 -1.273 1.00 96.19 94 LYS A O 1
ATOM 761 N N . PHE A 1 95 ? 10.980 2.892 -3.507 1.00 97.50 95 PHE A N 1
ATOM 762 C CA . PHE A 1 95 ? 9.776 2.112 -3.759 1.00 97.50 95 PHE A CA 1
ATOM 763 C C . PHE A 1 95 ? 10.119 0.722 -4.286 1.00 97.50 95 PHE A C 1
ATOM 765 O O . PHE A 1 95 ? 11.045 0.573 -5.086 1.00 97.50 95 PHE A O 1
ATOM 772 N N . GLY A 1 96 ? 9.352 -0.271 -3.848 1.00 97.38 96 GLY A N 1
ATOM 773 C CA . GLY A 1 96 ? 9.366 -1.660 -4.305 1.00 97.38 96 GLY A CA 1
ATOM 774 C C . GLY A 1 96 ? 7.982 -2.281 -4.120 1.00 97.38 96 GLY A C 1
ATOM 775 O O . GLY A 1 96 ? 7.004 -1.553 -3.930 1.00 97.38 96 GLY A O 1
ATOM 776 N N . TYR A 1 97 ? 7.901 -3.610 -4.149 1.00 98.12 97 TYR A N 1
ATOM 777 C CA . TYR A 1 97 ? 6.633 -4.330 -4.014 1.00 98.12 97 TYR A CA 1
ATOM 778 C C . TYR A 1 97 ? 6.744 -5.422 -2.960 1.00 98.12 97 TYR A C 1
ATOM 780 O O . TYR A 1 97 ? 7.717 -6.183 -2.949 1.00 98.12 97 TYR A O 1
ATOM 788 N N . ILE A 1 98 ? 5.745 -5.475 -2.084 1.00 97.94 98 ILE A N 1
ATOM 789 C CA . ILE A 1 98 ? 5.667 -6.427 -0.976 1.00 97.94 98 ILE A CA 1
ATOM 790 C C . ILE A 1 98 ? 4.517 -7.406 -1.166 1.00 97.94 98 ILE A C 1
ATOM 792 O O . ILE A 1 98 ? 3.493 -7.065 -1.760 1.00 97.94 98 ILE A O 1
ATOM 796 N N . ASP A 1 99 ? 4.688 -8.611 -0.632 1.00 97.25 99 ASP A N 1
ATOM 797 C CA . ASP A 1 99 ? 3.596 -9.561 -0.440 1.00 97.25 99 ASP A CA 1
ATOM 798 C C . ASP A 1 99 ? 2.784 -9.237 0.833 1.00 97.25 99 ASP A C 1
ATOM 800 O O . ASP A 1 99 ? 3.115 -8.330 1.605 1.00 97.25 99 ASP A O 1
ATOM 804 N N . LYS A 1 100 ? 1.726 -10.014 1.099 1.00 97.25 100 LYS A N 1
ATOM 805 C CA . LYS A 1 100 ? 0.896 -9.870 2.315 1.00 97.25 100 LYS A CA 1
ATOM 806 C C . LYS A 1 100 ? 1.633 -10.126 3.633 1.00 97.25 100 LYS A C 1
ATOM 808 O O . LYS A 1 100 ? 1.083 -9.842 4.693 1.00 97.25 100 LYS A O 1
ATOM 813 N N . LYS A 1 101 ? 2.851 -10.672 3.594 1.00 96.81 101 LYS A N 1
ATOM 814 C CA . LYS A 1 101 ? 3.717 -10.857 4.768 1.00 96.81 101 LYS A CA 1
ATOM 815 C C . LYS A 1 101 ? 4.658 -9.664 4.968 1.00 96.81 101 LYS A C 1
ATOM 817 O O . LYS A 1 101 ? 5.426 -9.653 5.926 1.00 96.81 101 LYS A O 1
ATOM 822 N N . GLY A 1 102 ? 4.615 -8.669 4.078 1.00 96.50 102 GLY A N 1
ATOM 823 C CA . GLY A 1 102 ? 5.496 -7.505 4.095 1.00 96.50 102 GLY A CA 1
ATOM 824 C C . GLY A 1 102 ? 6.888 -7.778 3.527 1.00 96.50 102 GLY A C 1
ATOM 825 O O . GLY A 1 102 ? 7.794 -6.970 3.732 1.00 96.50 102 GLY A O 1
ATOM 826 N N . ILE A 1 103 ? 7.085 -8.904 2.834 1.00 97.06 103 ILE A N 1
ATOM 827 C CA . ILE A 1 103 ? 8.371 -9.276 2.245 1.00 97.06 103 ILE A CA 1
ATOM 828 C C . ILE A 1 103 ? 8.483 -8.629 0.867 1.00 97.06 103 ILE A C 1
ATOM 830 O O . ILE A 1 103 ? 7.629 -8.833 0.007 1.00 97.06 103 ILE A O 1
ATOM 834 N N . PHE A 1 104 ? 9.563 -7.877 0.640 1.00 97.12 104 PHE A N 1
ATOM 835 C CA . PHE A 1 104 ? 9.872 -7.320 -0.676 1.00 97.12 104 PHE A CA 1
ATOM 836 C C . PHE A 1 104 ? 10.268 -8.438 -1.647 1.00 97.12 104 PHE A C 1
ATOM 838 O O . PHE A 1 104 ? 11.376 -8.967 -1.555 1.00 97.12 104 PHE A O 1
ATOM 845 N N . PHE A 1 105 ? 9.386 -8.776 -2.588 1.00 95.44 105 PHE A N 1
ATOM 846 C CA . PHE A 1 105 ? 9.687 -9.717 -3.675 1.00 95.44 105 PHE A CA 1
ATOM 847 C C . PHE A 1 105 ? 10.238 -9.000 -4.918 1.00 95.44 105 PHE A C 1
ATOM 849 O O . PHE A 1 105 ? 10.982 -9.593 -5.694 1.00 95.44 105 PHE A O 1
ATOM 856 N N . ILE A 1 106 ? 9.950 -7.700 -5.058 1.00 95.81 106 ILE A N 1
ATOM 857 C CA . ILE A 1 106 ? 10.679 -6.779 -5.933 1.00 95.81 106 ILE A CA 1
ATOM 858 C C . ILE A 1 106 ? 11.299 -5.704 -5.040 1.00 95.81 106 ILE A C 1
ATOM 860 O O . ILE A 1 106 ? 10.590 -4.974 -4.340 1.00 95.81 106 ILE A O 1
ATOM 864 N N . SER A 1 107 ? 12.629 -5.616 -5.059 1.00 92.81 107 SER A N 1
ATOM 865 C CA . SER A 1 107 ? 13.405 -4.758 -4.161 1.00 92.81 107 SER A CA 1
ATOM 866 C C . SER A 1 107 ? 13.022 -3.278 -4.253 1.00 92.81 107 SER A C 1
ATOM 868 O O . SER A 1 107 ? 12.672 -2.761 -5.315 1.00 92.81 107 SER A O 1
ATOM 870 N N . ASN A 1 108 ? 13.154 -2.568 -3.132 1.00 91.50 108 ASN A N 1
ATOM 871 C CA . ASN A 1 108 ? 12.927 -1.131 -3.032 1.00 91.50 108 ASN A CA 1
ATOM 872 C C . ASN A 1 108 ? 14.073 -0.318 -3.657 1.00 91.50 108 ASN A C 1
ATOM 874 O O . ASN A 1 108 ? 14.889 0.279 -2.961 1.00 91.50 108 ASN A O 1
ATOM 878 N N . VAL A 1 109 ? 14.149 -0.288 -4.987 1.00 94.06 109 VAL A N 1
ATOM 879 C CA . VAL A 1 109 ? 15.204 0.433 -5.730 1.00 94.06 109 VAL A CA 1
ATOM 880 C C . VAL A 1 109 ? 14.673 1.611 -6.548 1.00 94.06 109 VAL A C 1
ATOM 882 O O . VAL A 1 109 ? 15.449 2.453 -7.017 1.00 94.06 109 VAL A O 1
ATOM 885 N N . TYR A 1 110 ? 13.353 1.713 -6.706 1.00 95.19 110 TYR A N 1
ATOM 886 C CA . TYR A 1 110 ? 12.728 2.699 -7.579 1.00 95.19 110 TYR A CA 1
ATOM 887 C C . TYR A 1 110 ? 12.551 4.051 -6.880 1.00 95.19 110 TYR A C 1
ATOM 889 O O . TYR A 1 110 ? 12.373 4.138 -5.664 1.00 95.19 110 TYR A O 1
ATOM 897 N N . LYS A 1 111 ? 12.613 5.135 -7.658 1.00 95.19 111 LYS A N 1
ATOM 898 C CA . LYS A 1 111 ? 12.286 6.494 -7.196 1.00 95.19 111 LYS A CA 1
ATOM 899 C C . LYS A 1 111 ? 10.779 6.690 -7.047 1.00 95.19 111 LYS A C 1
ATOM 901 O O . LYS A 1 111 ? 10.364 7.424 -6.162 1.00 95.19 111 LYS A O 1
ATOM 906 N N . GLU A 1 112 ? 9.998 6.035 -7.900 1.00 95.06 112 GLU A N 1
ATOM 907 C CA . GLU A 1 112 ? 8.533 6.000 -7.886 1.00 95.06 112 GLU A CA 1
ATOM 908 C C . GLU A 1 112 ? 8.087 4.627 -8.408 1.00 95.06 112 GLU A C 1
ATOM 910 O O . GLU A 1 112 ? 8.760 4.046 -9.265 1.00 95.06 112 GLU A O 1
ATOM 915 N N . ALA A 1 113 ? 6.965 4.116 -7.909 1.00 95.75 113 ALA A N 1
ATOM 916 C CA . ALA A 1 113 ? 6.355 2.872 -8.369 1.00 95.75 113 ALA A CA 1
ATOM 917 C C . ALA A 1 113 ? 4.829 2.996 -8.343 1.00 95.75 113 ALA A C 1
ATOM 919 O O . ALA A 1 113 ? 4.271 3.656 -7.462 1.00 95.75 113 ALA A O 1
ATOM 920 N N . PHE A 1 114 ? 4.175 2.359 -9.308 1.00 95.44 114 PHE A N 1
ATOM 921 C CA . PHE A 1 114 ? 2.724 2.349 -9.463 1.00 95.44 114 PHE A CA 1
ATOM 922 C C . PHE A 1 114 ? 2.187 0.917 -9.331 1.00 95.44 114 PHE A C 1
ATOM 924 O O . PHE A 1 114 ? 2.938 -0.026 -9.570 1.00 95.44 114 PHE A O 1
ATOM 931 N N . PRO A 1 115 ? 0.903 0.724 -8.978 1.00 94.44 115 PRO A N 1
ATOM 932 C CA . PRO A 1 115 ? 0.316 -0.609 -8.888 1.00 94.44 115 PRO A CA 1
ATOM 933 C C . PRO A 1 115 ? 0.448 -1.399 -10.194 1.00 94.44 115 PRO A C 1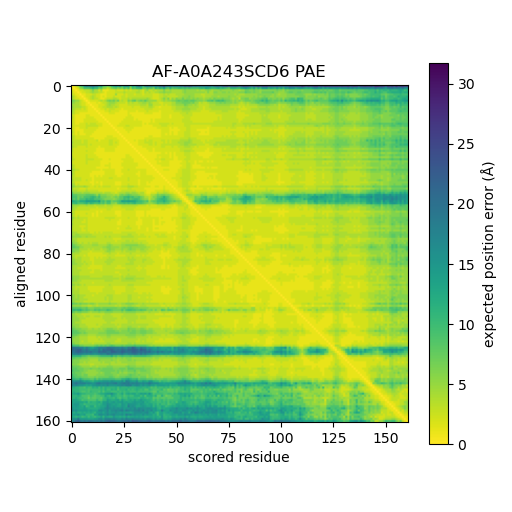
ATOM 935 O O . PRO A 1 115 ? 0.423 -0.826 -11.288 1.00 94.44 115 PRO A O 1
ATOM 938 N N . PHE A 1 116 ? 0.526 -2.722 -10.072 1.00 93.56 116 PHE A N 1
ATOM 939 C CA . PHE A 1 116 ? 0.427 -3.613 -11.221 1.00 93.56 116 PHE A CA 1
ATOM 940 C C . PHE A 1 116 ? -0.981 -3.565 -11.818 1.00 93.56 116 PHE A C 1
ATOM 942 O O . PHE A 1 116 ? -1.981 -3.701 -11.114 1.00 93.56 116 PHE A O 1
ATOM 949 N N . ILE A 1 117 ? -1.053 -3.402 -13.136 1.00 89.69 117 ILE A N 1
ATOM 950 C CA . ILE A 1 117 ? -2.281 -3.464 -13.927 1.00 89.69 117 ILE A CA 1
ATOM 951 C C . ILE A 1 117 ? -1.997 -4.407 -15.093 1.00 89.69 117 ILE A C 1
ATOM 953 O O . ILE A 1 117 ? -1.080 -4.163 -15.875 1.00 89.69 117 ILE A O 1
ATOM 957 N N . ASN A 1 118 ? -2.771 -5.491 -15.214 1.00 87.62 118 ASN A N 1
ATOM 958 C CA . ASN A 1 118 ? -2.554 -6.537 -16.223 1.00 87.62 118 ASN A CA 1
ATOM 959 C C . ASN A 1 118 ? -1.103 -7.067 -16.231 1.00 87.62 118 ASN A C 1
ATOM 961 O O . ASN A 1 118 ? -0.489 -7.180 -17.290 1.00 87.62 118 ASN A O 1
ATOM 965 N N . ASN A 1 119 ? -0.554 -7.362 -15.045 1.00 90.31 119 ASN A N 1
ATOM 966 C CA . ASN A 1 119 ? 0.795 -7.913 -14.821 1.00 90.31 119 ASN A CA 1
ATOM 967 C C . ASN A 1 119 ? 1.950 -6.984 -15.245 1.00 90.31 119 ASN A C 1
ATOM 969 O O . ASN A 1 119 ? 3.094 -7.423 -15.385 1.00 90.31 119 ASN A O 1
ATOM 973 N N . ILE A 1 120 ? 1.661 -5.692 -15.433 1.00 92.38 120 ILE A N 1
ATOM 974 C CA . ILE A 1 120 ? 2.635 -4.658 -15.785 1.00 92.38 120 ILE A CA 1
ATOM 975 C C . ILE A 1 120 ? 2.568 -3.527 -14.764 1.00 92.38 120 ILE A C 1
ATOM 977 O O . ILE A 1 120 ? 1.481 -3.047 -14.441 1.00 92.38 120 ILE A O 1
ATOM 981 N N . ALA A 1 121 ? 3.723 -3.050 -14.309 1.00 94.50 121 ALA A N 1
ATOM 982 C CA . ALA A 1 121 ? 3.810 -1.855 -13.481 1.00 94.50 121 ALA A CA 1
ATOM 983 C C . ALA A 1 121 ? 4.727 -0.799 -14.098 1.00 94.50 121 ALA A C 1
ATOM 985 O O . ALA A 1 121 ? 5.765 -1.107 -14.684 1.00 94.50 121 ALA A O 1
ATOM 986 N N . LEU A 1 122 ? 4.338 0.465 -13.948 1.00 95.12 122 LEU A N 1
ATOM 987 C CA . LEU A 1 122 ? 5.172 1.618 -14.268 1.00 95.12 122 LEU A CA 1
ATOM 988 C C . LEU A 1 122 ? 6.099 1.903 -13.084 1.00 95.12 122 LEU A C 1
ATOM 990 O O . LEU A 1 122 ? 5.646 1.968 -11.941 1.00 95.12 122 LEU A O 1
ATOM 994 N N . VAL A 1 123 ? 7.383 2.123 -13.349 1.00 94.94 123 VAL A N 1
ATOM 995 C CA . VAL A 1 123 ? 8.357 2.512 -12.321 1.00 94.94 123 VAL A CA 1
ATOM 996 C C . VAL A 1 123 ? 9.285 3.601 -12.829 1.00 94.94 123 VAL A C 1
ATOM 998 O O . VAL A 1 123 ? 9.594 3.663 -14.019 1.00 94.94 123 VAL A O 1
ATOM 1001 N N . LYS A 1 124 ? 9.765 4.440 -11.910 1.00 93.94 124 LYS A N 1
ATOM 1002 C CA . LYS A 1 124 ? 10.822 5.421 -12.164 1.00 93.94 124 LYS A CA 1
ATOM 1003 C C . LYS A 1 124 ? 12.140 4.914 -11.605 1.00 93.94 124 LYS A C 1
ATOM 1005 O O . LYS A 1 124 ? 12.262 4.647 -10.407 1.00 93.94 124 LYS A O 1
ATOM 1010 N N . LEU A 1 125 ? 13.144 4.812 -12.461 1.00 90.06 125 LEU A N 1
ATOM 1011 C CA . LEU A 1 125 ? 14.452 4.286 -12.104 1.00 90.06 125 LEU A CA 1
ATOM 1012 C C . LEU A 1 125 ? 15.243 5.284 -11.250 1.00 90.06 125 LEU A C 1
ATOM 1014 O O . LEU A 1 125 ? 15.184 6.505 -11.426 1.00 90.06 125 LEU A O 1
ATOM 1018 N N . GLY A 1 126 ? 15.994 4.750 -10.285 1.00 76.38 126 GLY A N 1
ATOM 1019 C CA . GLY A 1 126 ? 16.725 5.557 -9.311 1.00 76.38 126 GLY A CA 1
ATOM 1020 C C . GLY A 1 126 ? 17.940 6.302 -9.867 1.00 76.38 126 GLY A C 1
ATOM 1021 O O . GLY A 1 126 ? 18.296 7.348 -9.327 1.00 76.38 126 GLY A O 1
ATOM 1022 N N . ASN A 1 127 ? 18.545 5.782 -10.933 1.00 75.88 127 ASN A N 1
ATOM 1023 C CA . ASN A 1 127 ? 19.818 6.218 -11.508 1.00 75.88 127 ASN A CA 1
ATOM 1024 C C . ASN A 1 127 ? 19.687 7.337 -12.556 1.00 75.88 127 ASN A C 1
ATOM 1026 O O . ASN A 1 127 ? 20.632 8.101 -12.719 1.00 75.88 127 ASN A O 1
ATOM 1030 N N . ASN A 1 128 ? 18.553 7.459 -13.256 1.00 75.06 128 ASN A N 1
ATOM 1031 C CA . ASN A 1 128 ? 18.441 8.383 -14.395 1.00 75.06 128 ASN A CA 1
ATOM 1032 C C . ASN A 1 128 ? 17.097 9.121 -14.524 1.00 75.06 128 ASN A C 1
ATOM 1034 O O . ASN A 1 128 ? 16.871 9.783 -15.532 1.00 75.06 128 ASN A O 1
ATOM 1038 N N . GLU A 1 129 ? 16.218 9.023 -13.521 1.00 83.00 129 GLU A N 1
ATOM 1039 C CA . GLU A 1 129 ? 14.892 9.670 -13.495 1.00 83.00 129 GLU A CA 1
ATOM 1040 C C . GLU A 1 129 ? 13.960 9.302 -14.651 1.00 83.00 129 GLU A C 1
ATOM 1042 O O . GLU A 1 129 ? 12.921 9.938 -14.826 1.00 83.00 129 GLU A O 1
ATOM 1047 N N . LYS A 1 130 ? 14.300 8.265 -15.414 1.00 89.94 130 LYS A N 1
ATOM 1048 C CA . LYS A 1 130 ? 13.461 7.771 -16.490 1.00 89.94 130 LYS A CA 1
ATOM 1049 C C . LYS A 1 130 ? 12.493 6.720 -15.980 1.00 89.94 130 LYS A C 1
ATOM 1051 O O . LYS A 1 130 ? 12.698 6.088 -14.943 1.00 89.94 130 LYS A O 1
ATOM 1056 N N . PHE A 1 131 ? 11.445 6.525 -16.757 1.00 92.38 131 PHE A N 1
ATOM 1057 C CA . PHE A 1 131 ? 10.404 5.554 -16.513 1.00 92.38 131 PHE A CA 1
ATOM 1058 C C . PHE A 1 131 ? 10.545 4.343 -17.433 1.00 92.38 131 PHE A C 1
ATOM 1060 O O . PHE A 1 131 ? 10.932 4.475 -18.598 1.00 92.38 131 PHE A O 1
ATOM 1067 N N . THR A 1 132 ? 10.177 3.176 -16.911 1.00 93.62 132 TH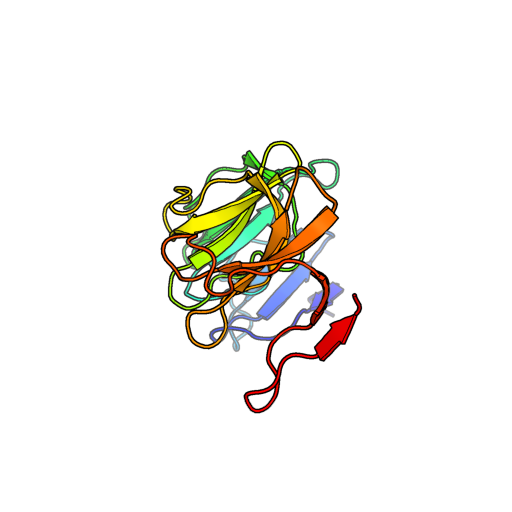R A N 1
ATOM 1068 C CA . THR A 1 132 ? 10.056 1.920 -17.659 1.00 93.62 132 THR A CA 1
ATOM 1069 C C . THR A 1 132 ? 8.858 1.112 -17.153 1.00 93.62 132 THR A C 1
ATOM 1071 O O . THR A 1 132 ? 8.291 1.418 -16.101 1.00 93.62 132 THR A O 1
ATOM 1074 N N . PHE A 1 133 ? 8.481 0.080 -17.905 1.00 94.44 133 PHE A N 1
ATOM 1075 C CA . PHE A 1 133 ? 7.524 -0.933 -17.473 1.00 94.44 133 PHE A CA 1
ATOM 1076 C C . PHE A 1 133 ? 8.254 -2.184 -16.998 1.00 94.44 133 PHE A C 1
ATOM 1078 O O . PHE A 1 133 ? 9.160 -2.654 -17.687 1.00 94.44 133 PHE A O 1
ATOM 1085 N N . ILE A 1 134 ? 7.820 -2.744 -15.872 1.00 94.62 134 ILE A N 1
ATOM 1086 C CA . ILE A 1 134 ? 8.320 -4.010 -15.330 1.00 94.62 134 ILE A CA 1
ATOM 1087 C C . ILE A 1 134 ? 7.217 -5.067 -15.276 1.00 94.62 134 ILE A C 1
ATOM 1089 O O . ILE A 1 134 ? 6.036 -4.731 -15.156 1.00 94.62 134 ILE A O 1
ATOM 1093 N N . ASN A 1 135 ? 7.611 -6.338 -15.350 1.00 93.50 135 ASN A N 1
ATOM 1094 C CA . ASN A 1 135 ? 6.743 -7.477 -15.056 1.00 93.50 135 ASN A CA 1
ATOM 1095 C C . ASN A 1 135 ? 6.758 -7.817 -13.551 1.00 93.50 135 ASN A C 1
ATOM 1097 O O . ASN A 1 135 ? 7.463 -7.190 -12.760 1.00 93.50 135 ASN A O 1
ATOM 1101 N N . GLU A 1 136 ? 5.998 -8.836 -13.149 1.00 91.75 136 GLU A N 1
ATOM 1102 C CA . GLU A 1 136 ? 5.872 -9.279 -11.747 1.00 91.75 136 GLU A CA 1
ATOM 1103 C C . GLU A 1 136 ? 7.163 -9.862 -11.146 1.00 91.75 136 GLU A C 1
ATOM 1105 O O . GLU A 1 136 ? 7.252 -10.057 -9.936 1.00 91.75 136 GLU A O 1
ATOM 1110 N N . LYS A 1 137 ? 8.188 -10.109 -11.970 1.00 91.75 137 LYS A N 1
ATOM 1111 C CA . LYS A 1 137 ? 9.538 -10.483 -11.522 1.00 91.75 137 LYS A CA 1
ATOM 1112 C C . LYS A 1 137 ? 10.457 -9.268 -11.347 1.00 91.75 137 LYS A C 1
ATOM 1114 O O . LYS A 1 137 ? 11.612 -9.428 -10.967 1.00 91.75 137 LYS A O 1
ATOM 1119 N N . GLY A 1 138 ? 9.972 -8.060 -11.645 1.00 92.00 138 GLY A N 1
ATOM 1120 C CA . GLY A 1 138 ? 10.766 -6.830 -11.644 1.00 92.00 138 GLY A CA 1
ATOM 1121 C C . GLY A 1 138 ? 11.615 -6.628 -12.902 1.00 92.00 138 GLY A C 1
ATOM 1122 O O . GLY A 1 138 ? 12.446 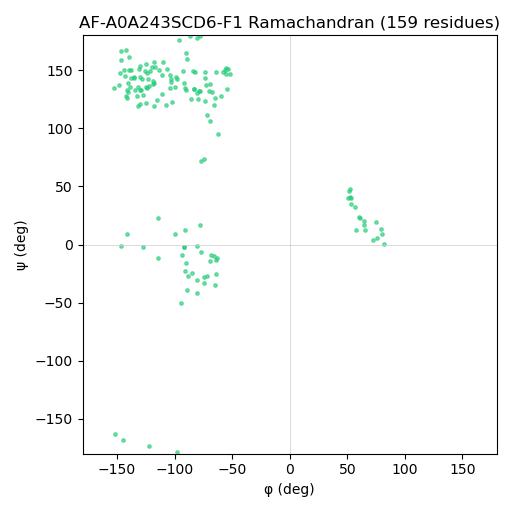-5.721 -12.936 1.00 92.00 138 GLY A O 1
ATOM 1123 N N . GLU A 1 139 ? 11.424 -7.448 -13.938 1.00 92.88 139 GLU A N 1
ATOM 1124 C CA . GLU A 1 139 ? 12.182 -7.374 -15.189 1.00 92.88 139 GLU A CA 1
ATOM 1125 C C . GLU A 1 139 ? 11.565 -6.320 -16.115 1.00 92.88 139 GLU A C 1
ATOM 1127 O O . GLU A 1 139 ? 10.349 -6.301 -16.318 1.00 92.88 139 GLU A O 1
ATOM 1132 N N . SER A 1 140 ? 12.397 -5.462 -16.712 1.00 91.62 140 SER A N 1
ATOM 1133 C CA . SER A 1 140 ? 11.948 -4.493 -17.717 1.00 91.62 140 SER A CA 1
ATOM 1134 C C . SER A 1 140 ? 11.325 -5.202 -18.924 1.00 91.62 140 SER A C 1
ATOM 1136 O O . SER A 1 140 ? 11.948 -6.067 -19.533 1.00 91.62 140 SER A O 1
ATOM 1138 N N . ILE A 1 141 ? 10.114 -4.798 -19.309 1.00 89.06 141 ILE A N 1
ATOM 1139 C CA . ILE A 1 141 ? 9.379 -5.362 -20.459 1.00 89.06 141 ILE A CA 1
ATOM 1140 C C . ILE A 1 141 ? 9.797 -4.689 -21.772 1.00 89.06 141 ILE A C 1
ATOM 1142 O O . ILE A 1 141 ? 9.660 -5.253 -22.856 1.00 89.06 141 ILE A O 1
ATOM 1146 N N . ILE A 1 142 ? 10.305 -3.462 -21.683 1.00 82.75 142 ILE A N 1
ATOM 1147 C CA . ILE A 1 142 ? 10.716 -2.657 -22.827 1.00 82.75 142 ILE A CA 1
ATOM 1148 C C . ILE A 1 142 ? 12.209 -2.349 -22.735 1.00 82.75 142 ILE A C 1
ATOM 1150 O O . ILE A 1 142 ? 12.720 -1.975 -21.682 1.00 82.75 142 ILE A O 1
ATOM 1154 N N . ASN A 1 143 ? 12.906 -2.434 -23.867 1.00 77.88 143 ASN A N 1
ATOM 1155 C CA . ASN A 1 143 ? 14.340 -2.124 -23.963 1.00 77.88 143 ASN A CA 1
ATOM 1156 C C . ASN A 1 143 ? 14.628 -0.610 -24.008 1.00 77.88 143 ASN A C 1
ATOM 1158 O O . ASN A 1 143 ? 15.697 -0.191 -24.449 1.00 77.88 143 ASN A O 1
ATOM 1162 N N . LYS A 1 144 ? 13.663 0.229 -23.616 1.00 82.50 144 LYS A N 1
ATOM 1163 C CA . LYS A 1 144 ? 13.748 1.686 -23.717 1.00 82.50 144 LYS A CA 1
ATOM 1164 C C . LYS A 1 144 ? 13.141 2.349 -22.494 1.00 82.50 144 LYS A C 1
ATOM 1166 O O . LYS A 1 144 ? 12.076 1.965 -22.029 1.00 82.50 144 LYS A O 1
ATOM 1171 N N . GLU A 1 145 ? 13.814 3.386 -22.028 1.00 85.56 145 GLU A N 1
ATOM 1172 C CA . GLU A 1 145 ? 13.400 4.202 -20.895 1.00 85.56 145 GLU A CA 1
ATOM 1173 C C . GLU A 1 145 ? 12.994 5.593 -21.396 1.00 85.56 145 GLU A C 1
ATOM 1175 O O . GLU A 1 145 ? 13.612 6.125 -22.3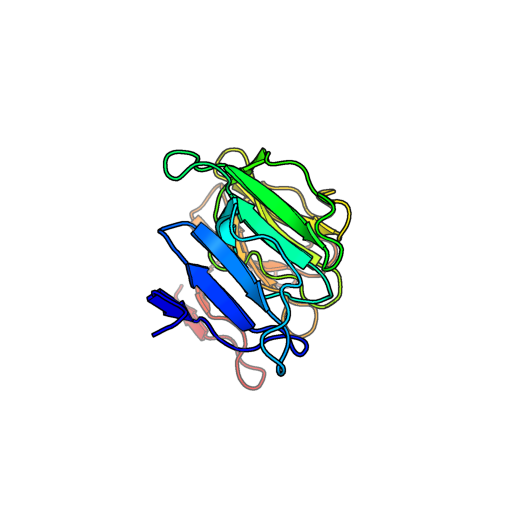24 1.00 85.56 145 GLU A O 1
ATOM 1180 N N . TYR A 1 146 ? 11.999 6.208 -20.759 1.00 85.12 146 TYR A N 1
ATOM 1181 C CA . TYR A 1 146 ? 11.410 7.472 -21.216 1.00 85.12 146 TYR A CA 1
ATOM 1182 C C . TYR A 1 146 ? 11.465 8.545 -20.132 1.00 85.12 146 TYR A C 1
ATOM 1184 O O . TYR A 1 146 ? 11.331 8.236 -18.951 1.00 85.12 146 TYR A O 1
ATOM 1192 N N . LYS A 1 147 ? 11.614 9.822 -20.509 1.00 84.31 147 LYS A N 1
ATOM 1193 C CA . LYS A 1 147 ? 11.565 10.931 -19.535 1.00 84.31 147 LYS A CA 1
ATOM 1194 C C . LYS A 1 147 ? 10.188 11.058 -18.891 1.00 84.31 147 LYS A C 1
ATOM 1196 O O . LYS A 1 147 ? 10.080 11.401 -17.719 1.00 84.31 147 LYS A O 1
ATOM 1201 N N . GLN A 1 148 ? 9.142 10.778 -19.661 1.00 82.44 148 GLN A N 1
ATOM 1202 C CA . GLN A 1 148 ? 7.778 10.645 -19.166 1.00 82.44 148 GLN A CA 1
ATOM 1203 C C . GLN A 1 148 ? 7.158 9.404 -19.794 1.00 82.44 148 GLN A C 1
ATOM 1205 O O . GLN A 1 148 ? 7.252 9.210 -21.005 1.00 82.44 148 GLN A O 1
ATOM 1210 N N . LEU A 1 149 ? 6.512 8.584 -18.976 1.00 86.19 149 LEU A N 1
ATOM 1211 C CA . LEU A 1 149 ? 5.763 7.406 -19.396 1.00 86.19 149 LEU A CA 1
ATOM 1212 C C . LEU A 1 149 ? 4.517 7.330 -18.522 1.00 86.19 149 LEU A C 1
ATOM 1214 O O . LEU A 1 149 ? 4.606 7.503 -17.309 1.00 86.19 149 LEU A O 1
ATOM 1218 N N . TYR A 1 150 ? 3.363 7.114 -19.137 1.00 83.62 150 TYR A N 1
ATOM 1219 C CA . TYR A 1 150 ? 2.083 7.058 -18.437 1.00 83.62 150 TYR A CA 1
ATOM 1220 C C . TYR A 1 150 ? 1.570 5.615 -18.361 1.00 83.62 150 TYR A C 1
ATOM 1222 O O . TYR A 1 150 ? 1.865 4.832 -19.271 1.00 83.62 150 TYR A O 1
ATOM 1230 N N . PRO A 1 151 ? 0.783 5.257 -17.323 1.00 80.12 151 PRO A N 1
ATOM 1231 C CA . PRO A 1 151 ? 0.164 3.940 -17.221 1.00 80.12 151 PRO A CA 1
ATOM 1232 C C . PRO A 1 151 ? -0.610 3.558 -18.485 1.00 80.12 151 PRO A C 1
ATOM 1234 O O . PRO A 1 151 ? -1.208 4.412 -19.148 1.00 80.12 151 PRO A O 1
ATOM 1237 N N . ILE A 1 152 ? -0.610 2.264 -18.805 1.00 83.12 152 ILE A N 1
ATOM 1238 C CA . ILE A 1 152 ? -1.298 1.738 -19.985 1.00 83.12 152 ILE A CA 1
ATOM 1239 C C . ILE A 1 152 ? -2.804 1.952 -19.826 1.00 83.12 152 ILE A C 1
ATOM 1241 O O . ILE A 1 152 ? -3.410 1.512 -18.849 1.00 83.12 152 ILE A O 1
ATOM 1245 N N . LYS A 1 153 ? -3.423 2.589 -20.821 1.00 77.25 153 LYS A N 1
ATOM 1246 C CA . LYS A 1 153 ? -4.873 2.782 -20.901 1.00 77.25 153 LYS A CA 1
ATOM 1247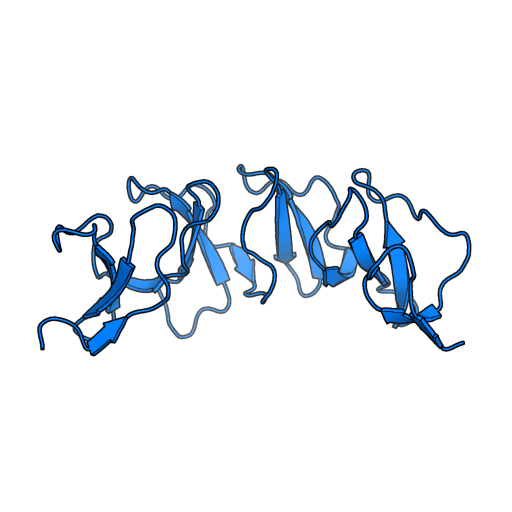 C C . LYS A 1 153 ? -5.372 2.283 -22.251 1.00 77.25 153 LYS A C 1
ATOM 1249 O O . LYS A 1 153 ? -4.835 2.662 -23.287 1.00 77.25 153 LYS A O 1
ATOM 1254 N N . ASN A 1 154 ? -6.398 1.431 -22.241 1.00 80.38 154 ASN A N 1
ATOM 1255 C CA . ASN A 1 154 ? -6.971 0.814 -23.447 1.00 80.38 154 ASN A CA 1
ATOM 1256 C C . ASN A 1 154 ? -5.924 0.109 -24.336 1.00 80.38 154 ASN A C 1
ATOM 1258 O O . ASN A 1 154 ? -6.020 0.153 -25.557 1.00 80.38 154 ASN A O 1
ATOM 1262 N N . GLY A 1 155 ? 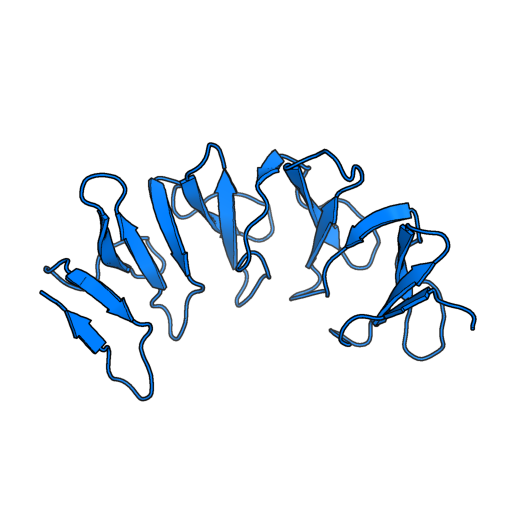-4.899 -0.498 -23.728 1.00 79.69 155 GLY A N 1
ATOM 1263 C CA . GLY A 1 155 ? -3.817 -1.181 -24.447 1.00 79.69 155 GLY A CA 1
ATOM 1264 C C . GLY A 1 155 ? -2.697 -0.275 -24.977 1.00 79.69 155 GLY A C 1
ATOM 1265 O O . GLY A 1 155 ? -1.746 -0.791 -25.553 1.00 79.69 155 GLY A O 1
ATOM 1266 N N . PHE A 1 156 ? -2.753 1.043 -24.755 1.00 77.69 156 PHE A N 1
ATOM 1267 C CA . PHE A 1 156 ? -1.730 1.987 -25.218 1.00 77.69 156 PHE A CA 1
ATOM 1268 C C . PHE A 1 156 ? -1.048 2.718 -24.057 1.00 77.69 156 PHE A C 1
ATOM 1270 O O . PHE A 1 156 ? -1.700 3.138 -23.100 1.00 77.69 156 PHE A O 1
ATOM 1277 N N . ALA A 1 157 ? 0.268 2.914 -24.169 1.00 82.69 157 ALA A N 1
ATOM 1278 C CA . ALA A 1 157 ? 1.045 3.790 -23.294 1.00 82.69 157 ALA A CA 1
ATOM 1279 C C . ALA A 1 157 ? 1.363 5.108 -24.012 1.00 82.69 157 ALA A C 1
ATOM 1281 O O . ALA A 1 157 ? 1.710 5.115 -25.193 1.00 82.69 157 ALA A O 1
ATOM 1282 N N . ARG A 1 158 ? 1.291 6.227 -23.287 1.00 83.81 158 ARG A N 1
ATOM 1283 C CA . ARG A 1 158 ? 1.766 7.539 -23.755 1.00 83.81 158 ARG A CA 1
ATOM 1284 C C . ARG A 1 158 ? 3.160 7.797 -23.186 1.00 83.81 158 ARG A C 1
ATOM 1286 O O . ARG A 1 158 ? 3.398 7.475 -22.024 1.00 83.81 158 ARG A O 1
ATOM 1293 N N . PHE A 1 159 ? 4.049 8.413 -23.963 1.00 85.06 159 PHE A N 1
ATOM 1294 C CA . PHE A 1 159 ? 5.399 8.757 -23.510 1.00 85.06 159 PHE A CA 1
ATOM 1295 C C . PHE A 1 159 ? 5.936 10.054 -24.131 1.00 85.06 159 PHE A C 1
ATOM 1297 O O . PHE A 1 159 ? 5.375 10.562 -25.102 1.00 85.06 159 PHE A O 1
ATOM 1304 N N . VAL A 1 160 ? 7.023 10.571 -23.552 1.00 80.94 160 VAL A N 1
ATOM 1305 C CA . VAL A 1 160 ? 7.841 11.681 -24.071 1.00 80.94 160 VAL A CA 1
ATOM 1306 C C . VAL A 1 160 ? 9.317 11.280 -24.020 1.00 80.94 160 VAL A C 1
ATOM 1308 O O . VAL A 1 160 ? 9.776 10.718 -23.019 1.00 80.94 160 VAL A O 1
ATOM 1311 N N . GLU A 1 161 ? 10.045 11.568 -25.101 1.00 72.12 161 GLU A N 1
ATOM 1312 C CA . GLU A 1 161 ? 11.485 11.296 -25.247 1.00 72.12 161 GLU A CA 1
ATOM 1313 C C . GLU A 1 161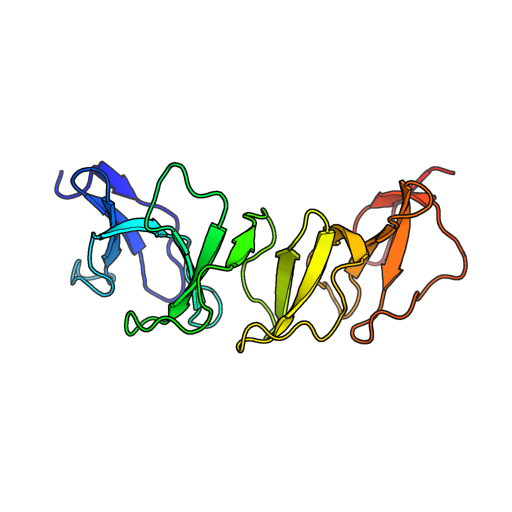 ? 12.400 12.387 -24.668 1.00 72.12 161 GLU A C 1
ATOM 1315 O O . GLU A 1 161 ? 12.096 13.599 -24.715 1.00 72.12 161 GLU A O 1
#

Secondary structure (DSSP, 8-state):
---SEEEEEETTEEEEEETTEEEEEETTS-EEEEEEESEEPPPBTTEEEEES-TT--EEEEEETTS-EEEEEEEEP-TT-S-BTTEEEEEETTEEEEEETTS-EEEEEEESEE---BTTBEEEE-TTTS-EEEE-TTS-BSSS--BSEE---BTTB--EE-